Protein AF-A0A4R6V7A7-F1 (afdb_monomer_lite)

Radius of gyration: 22.29 Å; chains: 1; bounding box: 43×31×78 Å

InterPro domains:
  IPR059885 Uncharacterised lipoprotein PM1805 [PF27255] (26-152)

Sequence (160 aa):
MKYFLKLLFVSLFSFFLVACNEDPVKTEYIQYKKWAKESKIEDIFSSSKLSQIQTMKDPEQIIAAYKNFALQADTIAQDLRKQSFKTAEIQGIQQSYADSLQSFAALMNESSQYITQEMPTEVRAKMLKDRNAFTVALKATIKKEQEIVEKHKVKPEDLK

Organism: NCBI:txid1521930

Structure (mmCIF, N/CA/C/O backbone):
data_AF-A0A4R6V7A7-F1
#
_entry.id   AF-A0A4R6V7A7-F1
#
loop_
_atom_site.group_PDB
_atom_site.id
_atom_site.type_symbol
_atom_site.label_atom_id
_atom_site.label_alt_id
_atom_site.label_comp_id
_atom_site.label_asym_id
_atom_site.label_entity_id
_atom_site.label_seq_id
_atom_site.pdbx_PDB_ins_code
_atom_site.Cartn_x
_atom_site.Cartn_y
_atom_site.Cartn_z
_atom_site.occupancy
_atom_site.B_iso_or_equiv
_atom_site.auth_seq_id
_atom_site.auth_comp_id
_atom_site.auth_asym_id
_atom_site.auth_atom_id
_atom_site.pdbx_PDB_model_num
ATOM 1 N N . MET A 1 1 ? 23.311 19.447 -53.554 1.00 52.81 1 MET A N 1
ATOM 2 C CA . MET A 1 1 ? 22.313 19.356 -52.458 1.00 52.81 1 MET A CA 1
ATOM 3 C C . MET A 1 1 ? 21.783 17.942 -52.137 1.00 52.81 1 MET A C 1
ATOM 5 O O . MET A 1 1 ? 20.939 17.830 -51.264 1.00 52.81 1 MET A O 1
ATOM 9 N N . LYS A 1 2 ? 22.267 16.838 -52.742 1.00 49.84 2 LYS A N 1
ATOM 10 C CA . LYS A 1 2 ? 21.737 15.478 -52.458 1.00 49.84 2 LYS A CA 1
ATOM 11 C C . LYS A 1 2 ? 22.350 14.770 -51.231 1.00 49.84 2 LYS A C 1
ATOM 13 O O . LYS A 1 2 ? 21.751 13.837 -50.710 1.00 49.84 2 LYS A O 1
ATOM 18 N N . TYR A 1 3 ? 23.512 15.216 -50.749 1.00 49.62 3 TYR A N 1
ATOM 19 C CA . TYR A 1 3 ? 24.218 14.579 -49.624 1.00 49.62 3 TYR A CA 1
ATOM 20 C C . TYR A 1 3 ? 23.768 15.083 -48.244 1.00 49.62 3 TYR A C 1
ATOM 22 O O . TYR A 1 3 ? 23.803 14.326 -47.280 1.00 49.62 3 TYR A O 1
ATOM 30 N N . PHE A 1 4 ? 23.265 16.319 -48.163 1.00 47.88 4 PHE A N 1
ATOM 31 C CA . PHE A 1 4 ? 22.790 16.921 -46.911 1.00 47.88 4 PHE A CA 1
ATOM 32 C C . PHE A 1 4 ? 21.537 16.215 -46.365 1.00 47.88 4 PHE A C 1
ATOM 34 O O . PHE A 1 4 ? 21.427 15.984 -45.166 1.00 47.88 4 PHE A O 1
ATOM 41 N N . LEU A 1 5 ? 20.633 15.789 -47.257 1.00 43.91 5 LEU A N 1
ATOM 42 C CA . LEU A 1 5 ? 19.410 15.075 -46.880 1.00 43.91 5 LEU A CA 1
ATOM 43 C C . LEU A 1 5 ? 19.709 13.667 -46.333 1.00 43.91 5 LEU A C 1
ATOM 45 O O . LEU A 1 5 ? 19.087 13.238 -45.369 1.00 43.91 5 LEU A O 1
ATOM 49 N N . LYS A 1 6 ? 20.711 12.968 -46.890 1.00 48.66 6 LYS A N 1
ATOM 50 C CA . LYS A 1 6 ? 21.144 11.650 -46.387 1.00 48.66 6 LYS A CA 1
ATOM 51 C C . LYS A 1 6 ? 21.807 11.737 -45.008 1.00 48.66 6 LYS A C 1
ATOM 53 O O . LYS A 1 6 ? 21.559 10.875 -44.175 1.00 48.66 6 LYS A O 1
ATOM 58 N N . LEU A 1 7 ? 22.600 12.779 -44.750 1.00 52.88 7 LEU A N 1
ATOM 59 C CA . LEU A 1 7 ? 23.235 13.014 -43.444 1.00 52.88 7 LEU A CA 1
ATOM 60 C C . LEU A 1 7 ? 22.214 13.305 -42.332 1.00 52.88 7 LEU A C 1
ATOM 62 O O . LEU A 1 7 ? 22.378 12.814 -41.218 1.00 52.88 7 LEU A O 1
ATOM 66 N N . LEU A 1 8 ? 21.137 14.029 -42.649 1.00 53.41 8 LEU A N 1
ATOM 67 C CA . LEU A 1 8 ? 20.029 14.303 -41.725 1.00 53.41 8 LEU A CA 1
ATOM 68 C C . LEU A 1 8 ? 19.250 13.030 -41.357 1.00 53.41 8 LEU A C 1
ATOM 70 O O . LEU A 1 8 ? 18.936 12.814 -40.192 1.00 53.41 8 LEU A O 1
ATOM 74 N N . PHE A 1 9 ? 18.993 12.151 -42.330 1.00 52.62 9 PHE A N 1
ATOM 75 C CA . PHE A 1 9 ? 18.330 10.869 -42.071 1.00 52.62 9 PHE A CA 1
ATOM 76 C C . PHE A 1 9 ? 19.193 9.916 -41.238 1.00 52.62 9 PHE A C 1
ATOM 78 O O . PHE A 1 9 ? 18.670 9.260 -40.344 1.00 52.62 9 PHE A O 1
ATOM 85 N N . VAL A 1 10 ? 20.506 9.860 -41.480 1.00 57.19 10 VAL A N 1
ATOM 86 C CA . VAL A 1 10 ? 21.416 9.008 -40.696 1.00 57.19 10 VAL A CA 1
ATOM 87 C C . VAL A 1 10 ? 21.579 9.531 -39.265 1.00 57.19 10 VAL A C 1
ATOM 89 O O . VAL A 1 10 ? 21.633 8.723 -38.343 1.00 57.19 10 VAL A O 1
ATOM 92 N N . SER A 1 11 ? 21.596 10.851 -39.038 1.00 50.66 11 SER A N 1
ATOM 93 C CA . SER A 1 11 ? 21.657 11.385 -37.669 1.00 50.66 11 SER A CA 1
ATOM 94 C C . SER A 1 11 ? 20.361 11.130 -36.891 1.00 50.66 11 SER A C 1
ATOM 96 O O . SER A 1 11 ? 20.434 10.667 -35.756 1.00 50.66 11 SER A O 1
ATOM 98 N N . LEU A 1 12 ? 19.186 11.320 -37.507 1.00 52.28 12 LEU A N 1
ATOM 99 C CA . LEU A 1 12 ? 17.888 10.974 -36.908 1.00 52.28 12 LEU A CA 1
ATOM 100 C C . LEU A 1 12 ? 17.773 9.477 -36.593 1.00 52.28 12 LEU A C 1
ATOM 102 O O . LEU A 1 12 ? 17.253 9.118 -35.540 1.00 52.28 12 LEU A O 1
ATOM 106 N N . PHE A 1 13 ? 18.296 8.609 -37.464 1.00 50.69 13 PHE A N 1
ATOM 107 C CA . PHE A 1 13 ? 18.302 7.161 -37.246 1.00 50.69 13 PHE A CA 1
ATOM 108 C C . PHE A 1 13 ? 19.250 6.750 -36.109 1.00 50.69 13 PHE A C 1
ATOM 110 O O . PHE A 1 13 ? 18.908 5.888 -35.307 1.00 50.69 13 PHE A O 1
ATOM 117 N N . SER A 1 14 ? 20.403 7.411 -35.974 1.00 47.16 14 SER A N 1
ATOM 118 C CA . SER A 1 14 ? 21.327 7.204 -34.852 1.00 47.16 14 SER A CA 1
ATOM 119 C C . SER A 1 14 ? 20.751 7.691 -33.518 1.00 47.16 14 SER A C 1
ATOM 121 O O . SER A 1 14 ? 20.920 7.012 -32.512 1.00 47.16 14 SER A O 1
ATOM 123 N N . PHE A 1 15 ? 20.010 8.807 -33.493 1.00 47.94 15 PHE A N 1
ATOM 124 C CA . PHE A 1 15 ? 19.259 9.228 -32.300 1.00 47.94 15 PHE A CA 1
ATOM 125 C C . PHE A 1 15 ? 18.123 8.249 -31.957 1.00 47.94 15 PHE A C 1
ATOM 127 O O . PHE A 1 15 ? 17.910 7.957 -30.782 1.00 47.94 15 PHE A O 1
ATOM 134 N N . PHE A 1 16 ? 17.451 7.679 -32.963 1.00 49.09 16 PHE A N 1
ATOM 135 C CA . PHE A 1 16 ? 16.469 6.606 -32.770 1.00 49.09 16 PHE A CA 1
ATOM 136 C C . PHE A 1 16 ? 17.102 5.324 -32.209 1.00 49.09 16 PHE A C 1
ATOM 138 O O . PHE A 1 16 ? 16.526 4.697 -31.327 1.00 49.09 16 PHE A O 1
ATOM 145 N N . LEU A 1 17 ? 18.302 4.953 -32.665 1.00 46.22 17 LEU A N 1
ATOM 146 C CA . LEU A 1 17 ? 19.035 3.783 -32.170 1.00 46.22 17 LEU A CA 1
ATOM 147 C C . LEU A 1 17 ? 19.578 3.978 -30.745 1.00 46.22 17 LEU A C 1
ATOM 149 O O . LEU A 1 17 ? 19.612 3.020 -29.977 1.00 46.22 17 LEU A O 1
ATOM 153 N N . VAL A 1 18 ? 19.949 5.205 -30.365 1.00 47.31 18 VAL A N 1
ATOM 154 C CA . VAL A 1 18 ? 20.348 5.541 -28.986 1.00 47.31 18 VAL A CA 1
ATOM 155 C C . VAL A 1 18 ? 19.139 5.531 -28.040 1.00 47.31 18 VAL A C 1
ATOM 157 O O . VAL A 1 18 ? 19.254 5.020 -26.932 1.00 47.31 18 VAL A O 1
ATOM 160 N N . ALA A 1 19 ? 17.963 5.983 -28.491 1.00 49.31 19 ALA A N 1
ATOM 161 C CA . ALA A 1 19 ? 16.708 5.855 -27.740 1.00 49.31 19 ALA A CA 1
ATOM 162 C C . ALA A 1 19 ? 16.174 4.404 -27.672 1.00 49.31 19 ALA A C 1
ATOM 164 O O . ALA A 1 19 ? 15.396 4.074 -26.783 1.00 49.31 19 ALA A O 1
ATOM 165 N N . CYS A 1 20 ? 16.603 3.522 -28.582 1.00 46.00 20 CYS A N 1
ATOM 166 C CA . CYS A 1 20 ? 16.221 2.104 -28.626 1.00 46.00 20 CYS A CA 1
ATOM 167 C C . CYS A 1 20 ? 17.032 1.187 -27.690 1.00 46.00 20 CYS A C 1
ATOM 169 O O . CYS A 1 20 ? 16.761 -0.012 -27.662 1.00 46.00 20 CYS A O 1
ATOM 171 N N . ASN A 1 21 ? 18.018 1.709 -26.953 1.00 53.66 21 ASN A N 1
ATOM 172 C CA . ASN A 1 21 ? 18.877 0.912 -26.065 1.00 53.66 21 ASN A CA 1
ATOM 173 C C . ASN A 1 21 ? 18.516 1.026 -24.576 1.00 53.66 21 ASN A C 1
ATOM 175 O O . ASN A 1 21 ? 19.146 0.370 -23.744 1.00 53.66 21 ASN A O 1
ATOM 179 N N . GLU A 1 22 ? 17.527 1.847 -24.224 1.00 71.00 22 GLU A N 1
ATOM 180 C CA . GLU A 1 22 ? 17.027 1.922 -22.855 1.00 71.00 22 GLU A CA 1
ATOM 181 C C . GLU A 1 22 ? 15.906 0.907 -22.651 1.00 71.00 22 GLU A C 1
ATOM 183 O O . GLU A 1 22 ? 14.932 0.859 -23.400 1.00 71.00 22 GLU A O 1
ATOM 188 N N . ASP A 1 23 ? 16.064 0.074 -21.627 1.00 88.12 23 ASP A N 1
ATOM 189 C CA . ASP A 1 23 ? 15.051 -0.882 -21.210 1.00 88.12 23 ASP A CA 1
ATOM 190 C C . ASP A 1 23 ? 13.814 -0.118 -20.691 1.00 88.12 23 ASP A C 1
ATOM 192 O O . ASP A 1 23 ? 13.892 0.533 -19.643 1.00 88.12 23 ASP A O 1
ATOM 196 N N . PRO A 1 24 ? 12.669 -0.161 -21.399 1.00 91.00 24 PRO A N 1
ATOM 197 C CA . PRO A 1 24 ? 11.515 0.666 -21.060 1.00 91.00 24 PRO A CA 1
ATOM 198 C C . PRO A 1 24 ? 10.934 0.322 -19.685 1.00 91.00 24 PRO A C 1
ATOM 200 O O . PRO A 1 24 ? 10.416 1.210 -19.008 1.00 91.00 24 PRO A O 1
ATOM 203 N N . VAL A 1 25 ? 11.054 -0.936 -19.239 1.00 93.94 25 VAL A N 1
ATOM 204 C CA . VAL A 1 25 ? 10.592 -1.354 -17.907 1.00 93.94 25 VAL A CA 1
ATOM 205 C C . VAL A 1 25 ? 11.482 -0.739 -16.834 1.00 93.94 25 VAL A C 1
ATOM 207 O O . VAL A 1 25 ? 10.972 -0.219 -15.844 1.00 93.94 25 VAL A O 1
ATOM 210 N N . LYS A 1 26 ? 12.804 -0.725 -17.046 1.00 94.19 26 LYS A N 1
ATOM 211 C CA . LYS A 1 26 ? 13.748 -0.053 -16.142 1.00 94.19 26 LYS A CA 1
ATOM 212 C C . LYS A 1 26 ? 13.429 1.435 -16.010 1.00 94.19 26 LYS A C 1
ATOM 214 O O . LYS A 1 26 ? 13.346 1.939 -14.890 1.00 94.19 26 LYS A O 1
ATOM 219 N N . THR A 1 27 ? 13.232 2.131 -17.128 1.00 92.88 27 THR A N 1
ATOM 220 C CA . THR A 1 27 ? 12.945 3.572 -17.128 1.00 92.88 27 THR A CA 1
ATOM 221 C C . THR A 1 27 ? 11.637 3.888 -16.401 1.00 92.88 27 THR A C 1
ATOM 223 O O . THR A 1 27 ? 11.609 4.773 -15.544 1.00 92.88 27 THR A O 1
ATOM 226 N N . GLU A 1 28 ? 10.563 3.142 -16.671 1.00 95.50 28 GLU A N 1
ATOM 227 C CA . GLU A 1 28 ? 9.287 3.326 -15.967 1.00 95.50 28 GLU A CA 1
ATOM 228 C C . GLU A 1 28 ? 9.365 2.941 -14.487 1.00 95.50 28 GLU A C 1
ATOM 230 O O . GLU A 1 28 ? 8.767 3.615 -13.650 1.00 95.50 28 GLU A O 1
ATOM 235 N N . TYR A 1 29 ? 10.142 1.917 -14.130 1.00 95.31 29 TYR A N 1
ATOM 236 C CA . TYR A 1 29 ? 10.367 1.553 -12.732 1.00 95.31 29 TYR A CA 1
ATOM 237 C C . TYR A 1 29 ? 11.066 2.668 -11.949 1.00 95.31 29 TYR A C 1
ATOM 239 O O . TYR A 1 29 ? 10.659 2.990 -10.834 1.00 95.31 29 TYR A O 1
ATOM 247 N N . ILE A 1 30 ? 12.083 3.305 -12.536 1.00 94.56 30 ILE A N 1
ATOM 248 C CA . ILE A 1 30 ? 12.766 4.454 -11.923 1.00 94.56 30 ILE A CA 1
ATOM 249 C C . ILE A 1 30 ? 11.782 5.615 -11.724 1.00 94.56 30 ILE A C 1
ATOM 251 O O . ILE A 1 30 ? 11.740 6.210 -10.646 1.00 94.56 30 ILE A O 1
ATOM 255 N N . GLN A 1 31 ? 10.944 5.905 -12.726 1.00 93.38 31 GLN A N 1
ATOM 256 C CA . GLN A 1 31 ? 9.889 6.919 -12.613 1.00 93.38 31 GLN A CA 1
ATOM 257 C C . GLN A 1 31 ? 8.897 6.584 -11.492 1.00 93.38 31 GLN A C 1
ATOM 259 O O . GLN A 1 31 ? 8.588 7.449 -10.672 1.00 93.38 31 GLN A O 1
ATOM 264 N N . TYR A 1 32 ? 8.455 5.327 -11.409 1.00 94.31 32 TYR A N 1
ATOM 265 C CA . TYR A 1 32 ? 7.608 4.837 -10.325 1.00 94.31 32 TYR A CA 1
ATOM 266 C C . TYR A 1 32 ? 8.269 5.024 -8.954 1.00 94.31 32 TYR A C 1
ATOM 268 O O . TYR A 1 32 ? 7.641 5.576 -8.054 1.00 94.31 32 TYR A O 1
ATOM 276 N N . LYS A 1 33 ? 9.539 4.633 -8.777 1.00 94.31 33 LYS A N 1
ATOM 277 C CA . LYS A 1 33 ? 10.241 4.782 -7.490 1.00 94.31 33 LYS A CA 1
ATOM 278 C C . LYS A 1 33 ? 10.446 6.244 -7.102 1.00 94.31 33 LYS A C 1
ATOM 280 O O . LYS A 1 33 ? 10.300 6.576 -5.926 1.00 94.31 33 LYS A O 1
ATOM 285 N N . LYS A 1 34 ? 10.727 7.122 -8.069 1.00 93.12 34 LYS A N 1
ATOM 286 C CA . LYS A 1 34 ? 10.794 8.568 -7.834 1.00 93.12 34 LYS A CA 1
ATOM 287 C C . LYS A 1 34 ? 9.448 9.107 -7.351 1.00 93.12 34 LYS A C 1
ATOM 289 O O . LYS A 1 34 ? 9.396 9.736 -6.296 1.00 93.12 34 LYS A O 1
ATOM 294 N N . TRP A 1 35 ? 8.368 8.783 -8.061 1.00 93.88 35 TRP A N 1
ATOM 295 C CA . TRP A 1 35 ? 7.015 9.150 -7.646 1.00 93.88 35 TRP A CA 1
ATOM 296 C C . TRP A 1 35 ? 6.679 8.596 -6.252 1.00 93.88 35 TRP A C 1
ATOM 298 O O . TRP A 1 35 ? 6.160 9.326 -5.418 1.00 93.88 35 TRP A O 1
ATOM 308 N N . ALA A 1 36 ? 7.019 7.336 -5.963 1.00 91.31 36 ALA A N 1
ATOM 309 C CA . ALA A 1 36 ? 6.751 6.676 -4.682 1.00 91.31 36 ALA A CA 1
ATOM 310 C C . ALA A 1 36 ? 7.449 7.377 -3.503 1.00 91.31 36 ALA A C 1
ATOM 312 O O . ALA A 1 36 ? 6.872 7.536 -2.425 1.00 91.31 36 ALA A O 1
ATOM 313 N N . LYS A 1 37 ? 8.689 7.830 -3.717 1.00 91.38 37 LYS A N 1
ATOM 314 C CA . LYS A 1 37 ? 9.457 8.622 -2.748 1.00 91.38 37 LYS A CA 1
ATOM 315 C C . LYS A 1 37 ? 8.830 10.001 -2.529 1.00 91.38 37 LYS A C 1
ATOM 317 O O . LYS A 1 37 ? 8.680 10.429 -1.388 1.00 91.38 37 LYS A O 1
ATOM 322 N N . GLU A 1 38 ? 8.438 10.684 -3.603 1.00 92.12 38 GLU A N 1
ATOM 323 C CA . GLU A 1 38 ? 7.808 12.013 -3.552 1.00 92.12 38 GLU A CA 1
ATOM 324 C C . GLU A 1 38 ? 6.417 11.977 -2.896 1.00 92.12 38 GLU A C 1
ATOM 326 O O . GLU A 1 38 ? 6.086 12.857 -2.102 1.00 92.12 38 GLU A O 1
ATOM 331 N N . SER A 1 39 ? 5.636 10.926 -3.165 1.00 90.12 39 SER A N 1
ATOM 332 C CA . SER A 1 39 ? 4.314 10.677 -2.575 1.00 90.12 39 SER A CA 1
ATOM 333 C C . SER A 1 39 ? 4.374 10.111 -1.156 1.00 90.12 39 SER A C 1
ATOM 335 O O . SER A 1 39 ? 3.341 9.987 -0.499 1.00 90.12 39 SER A O 1
ATOM 337 N N . LYS A 1 40 ? 5.582 9.798 -0.664 1.00 88.62 40 LYS A N 1
ATOM 338 C CA . LYS A 1 40 ? 5.838 9.246 0.672 1.00 88.62 40 LYS A CA 1
ATOM 339 C C . LYS A 1 40 ? 5.023 7.983 0.957 1.00 88.62 40 LYS A C 1
ATOM 341 O O . LYS A 1 40 ? 4.554 7.778 2.075 1.00 88.62 40 LYS A O 1
ATOM 346 N N . ILE A 1 41 ? 4.865 7.113 -0.040 1.00 85.75 41 ILE A N 1
ATOM 347 C CA . ILE A 1 41 ? 4.090 5.874 0.117 1.00 85.75 41 ILE A CA 1
ATOM 348 C C . ILE A 1 41 ? 4.645 4.979 1.239 1.00 85.75 41 ILE A C 1
ATOM 350 O O . ILE A 1 41 ? 3.885 4.351 1.971 1.00 85.75 41 ILE A O 1
ATOM 354 N N . GLU A 1 42 ? 5.967 4.967 1.429 1.00 81.62 42 GLU A N 1
ATOM 355 C CA . GLU A 1 42 ? 6.633 4.192 2.484 1.00 81.62 42 GLU A CA 1
ATOM 356 C C . GLU A 1 42 ? 6.226 4.662 3.890 1.00 81.62 42 GLU A C 1
ATOM 358 O O . GLU A 1 42 ? 6.119 3.848 4.809 1.00 81.62 42 GLU A O 1
ATOM 363 N N . ASP A 1 43 ? 5.891 5.947 4.053 1.00 84.12 43 ASP A N 1
ATOM 364 C CA . ASP A 1 43 ? 5.423 6.482 5.330 1.00 84.12 43 ASP A CA 1
ATOM 365 C C . ASP A 1 43 ? 4.049 5.922 5.722 1.00 84.12 43 ASP A C 1
ATOM 367 O O . ASP A 1 43 ? 3.743 5.868 6.912 1.00 84.12 43 ASP A O 1
ATOM 371 N N . ILE A 1 44 ? 3.210 5.519 4.759 1.00 82.12 44 ILE A N 1
ATOM 372 C CA . ILE A 1 44 ? 1.886 4.928 5.026 1.00 82.12 44 ILE A CA 1
ATOM 373 C C . ILE A 1 44 ? 2.026 3.567 5.700 1.00 82.12 44 ILE A C 1
ATOM 375 O O . ILE A 1 44 ? 1.262 3.236 6.605 1.00 82.12 44 ILE A O 1
ATOM 379 N N . PHE A 1 45 ? 3.024 2.795 5.277 1.00 75.12 45 PHE A N 1
ATOM 380 C CA . PHE A 1 45 ? 3.273 1.446 5.780 1.00 75.12 45 PHE A CA 1
ATOM 381 C C . PHE A 1 45 ? 4.293 1.406 6.924 1.00 75.12 45 PHE A C 1
ATOM 383 O O . PHE A 1 45 ? 4.592 0.332 7.448 1.00 75.12 45 PHE A O 1
ATOM 390 N N . SER A 1 46 ? 4.820 2.561 7.332 1.00 77.38 46 SER A N 1
ATOM 391 C CA . SER A 1 46 ? 5.786 2.652 8.418 1.00 77.38 46 SER A CA 1
ATOM 392 C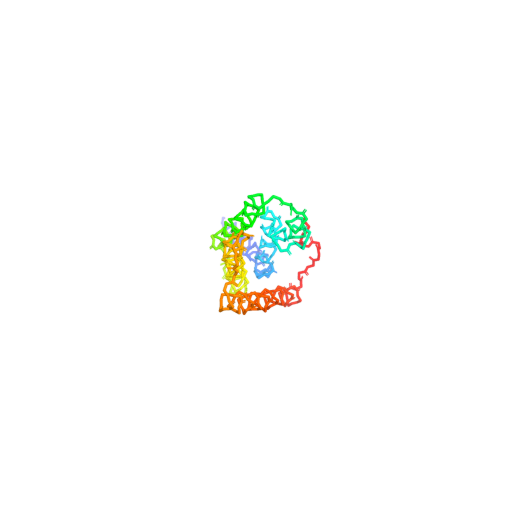 C . SER A 1 46 ? 5.161 2.258 9.757 1.00 77.38 46 SER A C 1
ATOM 394 O O . SER A 1 46 ? 4.157 2.822 10.202 1.00 77.38 46 SER A O 1
ATOM 396 N N . SER A 1 47 ? 5.797 1.308 10.446 1.00 71.50 47 SER A N 1
ATOM 397 C CA . SER A 1 47 ? 5.363 0.838 11.764 1.00 71.50 47 SER A CA 1
ATOM 398 C C . SER A 1 47 ? 5.380 1.946 12.820 1.00 71.50 47 SER A C 1
ATOM 400 O O . SER A 1 47 ? 4.551 1.928 13.727 1.00 71.50 47 SER A O 1
ATOM 402 N N . SER A 1 48 ? 6.259 2.946 12.682 1.00 76.38 48 SER A N 1
ATOM 403 C CA . SER A 1 48 ? 6.398 4.035 13.657 1.00 76.38 48 SER A CA 1
ATOM 404 C C . SER A 1 48 ? 5.126 4.871 13.784 1.00 76.38 48 SER A C 1
ATOM 406 O O . SER A 1 48 ? 4.730 5.242 14.889 1.00 76.38 48 SER A O 1
ATOM 408 N N . LYS A 1 49 ? 4.446 5.117 12.665 1.00 75.31 49 LYS A N 1
ATOM 409 C CA . LYS A 1 49 ? 3.215 5.899 12.603 1.00 75.31 49 LYS A CA 1
ATOM 410 C C . LYS A 1 49 ? 2.044 5.187 13.287 1.00 75.31 49 LYS A C 1
ATOM 412 O O . LYS A 1 49 ? 1.324 5.811 14.060 1.00 75.31 49 LYS A O 1
ATOM 417 N N . LEU A 1 50 ? 1.900 3.875 13.092 1.00 77.69 50 LEU A N 1
ATOM 418 C CA . LEU A 1 50 ? 0.893 3.080 13.808 1.00 77.69 50 LEU A CA 1
ATOM 419 C C . LEU A 1 50 ? 1.210 2.964 15.304 1.00 77.69 50 LEU A C 1
ATOM 421 O O . LEU A 1 50 ? 0.305 3.071 16.130 1.00 77.69 50 LEU A O 1
ATOM 425 N N . SER A 1 51 ? 2.486 2.810 15.668 1.00 80.31 51 SER A N 1
ATOM 426 C CA . SER A 1 51 ? 2.905 2.797 17.072 1.00 80.31 51 SER A CA 1
ATOM 427 C C . SER A 1 51 ? 2.599 4.116 17.783 1.00 80.31 51 SER A C 1
ATOM 429 O O . SER A 1 51 ? 2.173 4.092 18.933 1.00 80.31 51 SER A O 1
ATOM 431 N N . GLN A 1 52 ? 2.734 5.265 17.111 1.00 83.88 52 GLN A N 1
ATOM 432 C CA . GLN A 1 52 ? 2.341 6.556 17.688 1.00 83.88 52 GLN A CA 1
ATOM 433 C C . GLN A 1 52 ? 0.854 6.586 18.053 1.00 83.88 52 GLN A C 1
ATOM 435 O O . GLN A 1 52 ? 0.516 6.993 19.163 1.00 83.88 52 GLN A O 1
ATOM 440 N N . ILE A 1 53 ? -0.027 6.086 17.179 1.00 84.69 53 ILE A N 1
ATOM 441 C CA . ILE A 1 53 ? -1.471 6.019 17.459 1.00 84.69 53 ILE A CA 1
ATOM 442 C C . ILE A 1 53 ? -1.755 5.156 18.691 1.00 84.69 53 ILE A C 1
ATOM 444 O O . ILE A 1 53 ? -2.565 5.531 19.531 1.00 84.69 53 ILE A O 1
ATOM 448 N N . GLN A 1 54 ? -1.054 4.029 18.840 1.00 79.88 54 GLN A N 1
ATOM 449 C CA . GLN A 1 54 ? -1.217 3.132 19.991 1.00 79.88 54 GLN A CA 1
ATOM 450 C C . GLN A 1 54 ? -0.822 3.777 21.328 1.00 79.88 54 GLN A C 1
ATOM 452 O O . GLN A 1 54 ? -1.288 3.338 22.375 1.00 79.88 54 GLN A O 1
ATOM 457 N N . THR A 1 55 ? 0.030 4.807 21.307 1.00 88.88 55 THR A N 1
ATOM 458 C CA . THR A 1 55 ? 0.423 5.552 22.517 1.00 88.88 55 THR A CA 1
ATOM 459 C C . THR A 1 55 ? -0.516 6.707 22.865 1.00 88.88 55 THR A C 1
ATOM 461 O O . THR A 1 55 ? -0.419 7.264 23.961 1.00 88.88 55 THR A O 1
ATOM 464 N N . MET A 1 56 ? -1.425 7.077 21.957 1.00 90.81 56 MET A N 1
ATOM 465 C CA . MET A 1 56 ? -2.420 8.116 22.213 1.00 90.81 56 MET A CA 1
ATOM 466 C C . MET A 1 56 ? -3.425 7.629 23.263 1.00 90.81 56 MET A C 1
ATOM 468 O O . MET A 1 56 ? -3.775 6.452 23.314 1.00 90.81 56 MET A O 1
ATOM 472 N N . LYS A 1 57 ? -3.883 8.546 24.119 1.00 89.19 57 LYS A N 1
ATOM 473 C CA . LYS A 1 57 ? -4.861 8.248 25.182 1.00 89.19 57 LYS A CA 1
ATOM 474 C C . LYS A 1 57 ? -6.256 8.783 24.883 1.00 89.19 57 LYS A C 1
ATOM 476 O O . LYS A 1 57 ? -7.222 8.287 25.448 1.00 89.19 57 LYS A O 1
ATOM 481 N N . ASP A 1 58 ? -6.341 9.804 24.038 1.00 93.62 58 ASP A N 1
ATOM 482 C CA . ASP A 1 58 ? -7.591 10.454 23.665 1.00 93.62 58 ASP A CA 1
ATOM 483 C C . ASP A 1 58 ? -8.246 9.697 22.494 1.00 93.62 58 ASP A C 1
ATOM 485 O O . ASP A 1 58 ? -7.660 9.646 21.404 1.00 93.62 58 ASP A O 1
ATOM 489 N N . PRO A 1 59 ? -9.442 9.111 22.689 1.00 92.00 59 PRO A N 1
ATOM 490 C CA . PRO A 1 59 ? -10.160 8.401 21.637 1.00 92.00 59 PRO A CA 1
ATOM 491 C C . PRO A 1 59 ? -10.428 9.252 20.394 1.00 92.00 59 PRO A C 1
ATOM 493 O O . PRO A 1 59 ? -10.355 8.725 19.285 1.00 92.00 59 PRO A O 1
ATOM 496 N N . GLU A 1 60 ? -10.694 10.553 20.539 1.00 94.50 60 GLU A N 1
ATOM 497 C CA . GLU A 1 60 ? -10.960 11.428 19.392 1.00 94.50 60 GLU A CA 1
ATOM 498 C C . GLU A 1 60 ? -9.703 11.617 18.541 1.00 94.50 60 GLU A C 1
ATOM 500 O O . GLU A 1 60 ? -9.762 11.536 17.312 1.00 94.50 60 GLU A O 1
ATOM 505 N N . GLN A 1 61 ? -8.546 11.775 19.189 1.00 93.94 61 GLN A N 1
ATOM 506 C CA . GLN A 1 61 ? -7.254 11.859 18.504 1.00 93.94 61 GLN A CA 1
ATOM 507 C C . GLN A 1 61 ? -6.894 10.545 17.812 1.00 93.94 61 GLN A C 1
ATOM 509 O O . GLN A 1 61 ? -6.418 10.566 16.677 1.00 93.94 61 GLN A O 1
ATOM 514 N N . ILE A 1 62 ? -7.169 9.404 18.453 1.00 93.12 62 ILE A N 1
ATOM 515 C CA . ILE A 1 62 ? -6.968 8.083 17.848 1.00 93.12 62 ILE A CA 1
ATOM 516 C C . ILE A 1 62 ? -7.835 7.953 16.590 1.00 93.12 62 ILE A C 1
ATOM 518 O O . ILE A 1 62 ? -7.316 7.650 15.515 1.00 93.12 62 ILE A O 1
ATOM 522 N N . ILE A 1 63 ? -9.140 8.227 16.691 1.00 94.38 63 ILE A N 1
ATOM 523 C CA . ILE A 1 63 ? -10.078 8.164 15.558 1.00 94.38 63 ILE A CA 1
ATOM 524 C C . ILE A 1 63 ? -9.619 9.084 14.423 1.00 94.38 63 ILE A C 1
ATOM 526 O O . ILE A 1 63 ? -9.582 8.659 13.265 1.00 94.38 63 ILE A O 1
ATOM 530 N N . ALA A 1 64 ? -9.250 10.327 14.742 1.00 93.75 64 ALA A N 1
ATOM 531 C CA . ALA A 1 64 ? -8.756 11.288 13.764 1.00 93.75 64 ALA A CA 1
ATOM 532 C C . ALA A 1 64 ? -7.480 10.786 13.077 1.00 93.75 64 ALA A C 1
ATOM 534 O O . ALA A 1 64 ? -7.366 10.884 11.856 1.00 93.75 64 ALA A O 1
ATOM 535 N N . ALA A 1 65 ? -6.549 10.188 13.824 1.00 92.25 65 ALA A N 1
ATOM 536 C CA . ALA A 1 65 ? -5.341 9.612 13.256 1.00 92.25 65 ALA A CA 1
ATOM 537 C C . ALA A 1 65 ? -5.668 8.475 12.276 1.00 92.25 65 ALA A C 1
ATOM 539 O O . ALA A 1 65 ? -5.235 8.541 11.127 1.00 92.25 65 ALA A O 1
ATOM 540 N N . TYR A 1 66 ? -6.490 7.492 12.668 1.00 92.62 66 TYR A N 1
ATOM 541 C CA . TYR A 1 66 ? -6.922 6.399 11.780 1.00 92.62 66 TYR A CA 1
ATOM 542 C C . TYR A 1 66 ? -7.585 6.917 10.493 1.00 92.62 66 TYR A C 1
ATOM 544 O O . TYR A 1 66 ? -7.226 6.485 9.396 1.00 92.62 66 TYR A O 1
ATOM 552 N N . LYS A 1 67 ? -8.503 7.885 10.603 1.00 93.75 67 LYS A N 1
ATOM 553 C CA . LYS A 1 67 ? -9.161 8.503 9.439 1.00 93.75 67 LYS A CA 1
ATOM 554 C C . LYS A 1 67 ? -8.176 9.256 8.546 1.00 93.75 67 LYS A C 1
ATOM 556 O O . LYS A 1 67 ? -8.260 9.158 7.325 1.00 93.75 67 LYS A O 1
ATOM 561 N N . ASN A 1 68 ? -7.210 9.959 9.134 1.00 92.94 68 ASN A N 1
ATOM 562 C CA . ASN A 1 68 ? -6.160 10.644 8.383 1.00 92.94 68 ASN A CA 1
ATOM 563 C C . ASN A 1 68 ? -5.260 9.654 7.628 1.00 92.94 68 ASN A C 1
ATOM 565 O O . ASN A 1 68 ? -4.902 9.929 6.484 1.00 92.94 68 ASN A O 1
ATOM 569 N N . PHE A 1 69 ? -4.929 8.497 8.216 1.00 90.94 69 PHE A N 1
ATOM 570 C CA . PHE A 1 69 ? -4.214 7.427 7.507 1.00 90.94 69 PHE A CA 1
ATOM 571 C C . PHE A 1 69 ? -5.019 6.877 6.344 1.00 90.94 69 PHE A C 1
ATOM 573 O O . PHE A 1 69 ? -4.476 6.719 5.252 1.00 90.94 69 PHE A O 1
ATOM 580 N N . ALA A 1 70 ? -6.306 6.614 6.567 1.00 93.69 70 ALA A N 1
ATOM 581 C CA . AL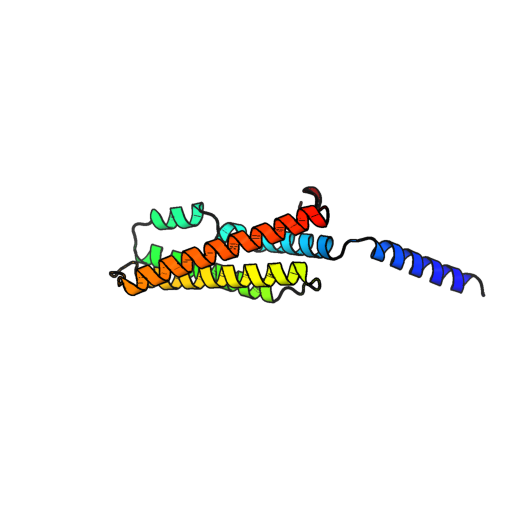A A 1 70 ? -7.185 6.131 5.517 1.00 93.69 70 ALA A CA 1
ATOM 582 C C . ALA A 1 70 ? -7.257 7.117 4.344 1.00 93.69 70 ALA A C 1
ATOM 584 O O . ALA A 1 70 ? -7.087 6.718 3.195 1.00 93.69 70 ALA A O 1
ATOM 585 N N . LEU A 1 71 ? -7.426 8.410 4.636 1.00 95.38 71 LEU A N 1
ATOM 586 C CA . LEU A 1 71 ? -7.476 9.461 3.623 1.00 95.38 71 LEU A CA 1
ATOM 587 C C . LEU A 1 71 ? -6.157 9.593 2.851 1.00 95.38 71 LEU A C 1
ATOM 589 O O . LEU A 1 71 ? -6.178 9.696 1.626 1.00 95.38 71 LEU A O 1
ATOM 593 N N . GLN A 1 72 ? -5.013 9.581 3.544 1.00 94.00 72 GLN A N 1
ATOM 594 C CA . GLN A 1 72 ? -3.702 9.643 2.890 1.00 94.00 72 GLN A CA 1
ATOM 595 C C . GLN A 1 72 ? -3.481 8.435 1.974 1.00 94.00 72 GLN A C 1
ATOM 597 O O . GLN A 1 72 ? -3.081 8.607 0.825 1.00 94.00 72 GLN A O 1
ATOM 602 N N . ALA A 1 73 ? -3.784 7.225 2.453 1.00 94.25 73 ALA A N 1
ATOM 603 C CA . ALA A 1 73 ? -3.632 6.005 1.668 1.00 94.25 73 ALA A CA 1
ATOM 604 C C . ALA A 1 73 ? -4.542 5.995 0.430 1.00 94.25 73 ALA A C 1
ATOM 606 O O . ALA A 1 73 ? -4.070 5.673 -0.659 1.00 94.25 73 ALA A O 1
ATOM 607 N N . ASP A 1 74 ? -5.811 6.398 0.563 1.00 96.44 74 ASP A N 1
ATOM 608 C CA . ASP A 1 74 ? -6.728 6.469 -0.580 1.00 96.44 74 ASP A CA 1
ATOM 609 C C . ASP A 1 74 ? -6.313 7.557 -1.584 1.00 96.44 74 ASP A C 1
ATOM 611 O O . ASP A 1 74 ? -6.300 7.306 -2.786 1.00 96.44 74 ASP A O 1
ATOM 615 N N . THR A 1 75 ? -5.865 8.725 -1.109 1.00 95.88 75 THR A N 1
ATOM 616 C CA . THR A 1 75 ? -5.344 9.798 -1.980 1.00 95.88 75 THR A CA 1
ATOM 617 C C . THR A 1 75 ? -4.152 9.305 -2.801 1.00 95.88 75 THR A C 1
ATOM 619 O O . THR A 1 75 ? -4.144 9.434 -4.025 1.00 95.88 75 THR A O 1
ATOM 622 N N . ILE A 1 76 ? -3.174 8.661 -2.154 1.00 95.75 76 ILE A N 1
ATOM 623 C CA . ILE A 1 76 ? -1.998 8.107 -2.837 1.00 95.75 76 ILE A CA 1
ATOM 624 C C . ILE A 1 76 ? -2.409 6.994 -3.811 1.00 95.75 76 ILE A C 1
ATOM 626 O O . ILE A 1 76 ? -1.865 6.923 -4.911 1.00 95.75 76 ILE A O 1
ATOM 630 N N . ALA A 1 77 ? -3.388 6.152 -3.462 1.00 95.94 77 ALA A N 1
ATOM 631 C CA . ALA A 1 77 ? -3.897 5.117 -4.363 1.00 95.94 77 ALA A CA 1
ATOM 632 C C . ALA A 1 77 ? -4.524 5.720 -5.627 1.00 95.94 77 ALA A C 1
ATOM 634 O O . ALA A 1 77 ? -4.268 5.255 -6.739 1.00 95.94 77 ALA A O 1
ATOM 635 N N . GLN A 1 78 ? -5.333 6.769 -5.468 1.00 97.00 78 GLN A N 1
ATOM 636 C CA . GLN A 1 78 ? -5.936 7.485 -6.587 1.00 97.00 78 GLN A CA 1
ATOM 637 C C . GLN A 1 78 ? -4.870 8.153 -7.462 1.00 97.00 78 GLN A C 1
ATOM 639 O O . GLN A 1 78 ? -4.947 8.066 -8.686 1.00 97.00 78 GLN A O 1
ATOM 644 N N . ASP A 1 79 ? -3.859 8.777 -6.861 1.00 96.38 79 ASP A N 1
ATOM 645 C CA . ASP A 1 79 ? -2.773 9.424 -7.600 1.00 96.38 79 ASP A CA 1
ATOM 646 C C . ASP A 1 79 ? -1.860 8.421 -8.307 1.00 96.38 79 ASP A C 1
ATOM 648 O O . ASP A 1 79 ? -1.412 8.689 -9.426 1.00 96.38 79 ASP A O 1
ATOM 652 N N . LEU A 1 80 ? -1.656 7.236 -7.720 1.00 95.44 80 LEU A N 1
ATOM 653 C CA . LEU A 1 80 ? -0.965 6.124 -8.367 1.00 95.44 80 LEU A CA 1
ATOM 654 C C . LEU A 1 80 ? -1.726 5.652 -9.607 1.00 95.44 80 LEU A C 1
ATOM 656 O O . LEU A 1 80 ? -1.123 5.440 -10.654 1.00 95.44 80 LEU A O 1
ATOM 660 N N . ARG A 1 81 ? -3.057 5.531 -9.539 1.00 95.06 81 ARG A N 1
ATOM 661 C CA . ARG A 1 81 ? -3.879 5.129 -10.697 1.00 95.06 81 ARG A CA 1
ATOM 662 C C . ARG A 1 81 ? -3.880 6.145 -11.835 1.00 95.06 81 ARG A C 1
ATOM 664 O O . ARG A 1 81 ? -4.093 5.763 -12.979 1.00 95.06 81 ARG A O 1
ATOM 671 N N . LYS A 1 82 ? -3.622 7.421 -11.541 1.00 95.44 82 LYS A N 1
ATOM 672 C CA . LYS A 1 82 ? -3.482 8.472 -12.561 1.00 95.44 82 LYS A CA 1
ATOM 673 C C . LYS A 1 82 ? -2.119 8.438 -13.264 1.00 95.44 82 LYS A C 1
ATOM 675 O O . LYS A 1 82 ? -1.978 9.051 -14.322 1.00 95.44 82 LYS A O 1
ATOM 680 N N . GLN A 1 83 ? -1.121 7.742 -12.709 1.00 94.75 83 GLN A N 1
ATOM 681 C CA . GLN A 1 83 ? 0.175 7.587 -13.370 1.00 94.75 83 GLN A CA 1
ATOM 682 C C . GLN A 1 83 ? 0.016 6.780 -14.663 1.00 94.75 83 GLN A C 1
ATOM 684 O O . GLN A 1 83 ? -0.654 5.749 -14.697 1.00 94.75 83 GLN A O 1
ATOM 689 N N . SER A 1 84 ? 0.627 7.265 -15.741 1.00 91.69 84 SER A N 1
ATOM 690 C CA . SER A 1 84 ? 0.481 6.695 -17.085 1.00 91.69 84 SER A CA 1
ATOM 691 C C . SER A 1 84 ? 1.671 5.806 -17.455 1.00 91.69 84 SER A C 1
ATOM 693 O O . SER A 1 84 ? 2.450 6.148 -18.345 1.00 91.69 84 SER A O 1
ATOM 695 N N . PHE A 1 85 ? 1.816 4.670 -16.768 1.00 93.06 85 PHE A N 1
ATOM 696 C CA . PHE A 1 85 ? 2.807 3.646 -17.122 1.00 93.06 85 PHE A CA 1
ATOM 697 C C . PHE A 1 85 ? 2.328 2.821 -18.322 1.00 93.06 85 PHE A C 1
ATOM 699 O O . PHE A 1 85 ? 1.135 2.531 -18.454 1.00 93.06 85 PHE A O 1
ATOM 706 N N . LYS A 1 86 ? 3.245 2.455 -19.220 1.00 92.81 86 LYS A N 1
ATOM 707 C CA . LYS A 1 86 ? 2.938 1.786 -20.493 1.00 92.81 86 LYS A CA 1
ATOM 708 C C . LYS A 1 86 ? 3.328 0.317 -20.487 1.00 92.81 86 LYS A C 1
ATOM 710 O O . LYS A 1 86 ? 2.754 -0.462 -21.245 1.00 92.81 86 LYS A O 1
ATOM 715 N N . THR A 1 87 ? 4.304 -0.071 -19.675 1.00 94.88 87 THR A N 1
ATOM 716 C CA . THR A 1 87 ? 4.759 -1.458 -19.602 1.00 94.88 87 THR A CA 1
ATOM 717 C C . THR A 1 87 ? 3.839 -2.281 -18.704 1.00 94.88 87 THR A C 1
ATOM 719 O O . THR A 1 87 ? 3.484 -1.872 -17.598 1.00 94.88 87 THR A O 1
ATOM 722 N N . ALA A 1 88 ? 3.456 -3.474 -19.169 1.00 94.75 88 ALA A N 1
ATOM 723 C CA . ALA A 1 88 ? 2.532 -4.347 -18.442 1.00 94.75 88 ALA A CA 1
ATOM 724 C C . ALA A 1 88 ? 3.066 -4.752 -17.054 1.00 94.75 88 ALA A C 1
ATOM 726 O O . ALA A 1 88 ? 2.294 -4.884 -16.106 1.00 94.75 88 ALA A O 1
ATOM 727 N N . GLU A 1 89 ? 4.387 -4.916 -16.919 1.00 94.75 89 GLU A N 1
ATOM 728 C CA . GLU A 1 89 ? 5.037 -5.247 -15.644 1.00 94.75 89 GLU A CA 1
ATOM 729 C C . GLU A 1 89 ? 4.843 -4.121 -14.615 1.00 94.75 89 GLU A C 1
ATOM 731 O O . GLU A 1 89 ? 4.436 -4.386 -13.481 1.00 94.75 89 GLU A O 1
ATOM 736 N N . ILE A 1 90 ? 5.021 -2.858 -15.022 1.00 96.25 90 ILE A N 1
ATOM 737 C CA . ILE A 1 90 ? 4.839 -1.699 -14.138 1.00 96.25 90 ILE A CA 1
ATOM 738 C C . ILE A 1 90 ? 3.363 -1.413 -13.880 1.00 96.25 90 ILE A C 1
ATOM 740 O O . ILE A 1 90 ? 2.997 -1.150 -12.736 1.00 96.25 90 ILE A O 1
ATOM 744 N N . GLN A 1 91 ? 2.487 -1.557 -14.876 1.00 96.38 91 GLN A N 1
ATOM 745 C CA . GLN A 1 91 ? 1.033 -1.493 -14.666 1.00 96.38 91 GLN A CA 1
ATOM 746 C C . GLN A 1 91 ? 0.563 -2.544 -13.647 1.00 96.38 91 GLN A C 1
ATOM 748 O O . GLN A 1 91 ? -0.287 -2.272 -12.798 1.00 96.38 91 GLN A O 1
ATOM 753 N N . GLY A 1 92 ? 1.163 -3.738 -13.673 1.00 94.81 92 GLY A N 1
ATOM 754 C CA . GLY A 1 92 ? 0.903 -4.793 -12.699 1.00 94.81 92 GLY A CA 1
ATOM 755 C C . GLY A 1 92 ? 1.337 -4.439 -11.272 1.00 94.81 92 GLY A C 1
ATOM 756 O O . GLY A 1 92 ? 0.683 -4.874 -10.320 1.00 94.81 92 GLY A O 1
ATOM 757 N N . ILE A 1 93 ? 2.408 -3.658 -11.102 1.00 94.56 93 ILE A N 1
ATOM 758 C CA . ILE A 1 93 ? 2.830 -3.110 -9.801 1.00 94.56 93 ILE A CA 1
ATOM 759 C C . ILE A 1 93 ? 1.898 -1.978 -9.376 1.00 94.56 93 ILE A C 1
ATOM 761 O O . ILE A 1 93 ? 1.387 -2.011 -8.259 1.00 94.56 93 ILE A O 1
ATOM 765 N N . GLN A 1 94 ? 1.629 -1.029 -10.277 1.00 94.94 94 GLN A N 1
ATOM 766 C CA . GLN A 1 94 ? 0.733 0.110 -10.070 1.00 94.94 94 GLN A CA 1
ATOM 767 C C . GLN A 1 94 ? -0.627 -0.347 -9.534 1.00 94.94 94 GLN A C 1
ATOM 769 O O . GLN A 1 94 ? -1.064 0.120 -8.484 1.00 94.94 94 GLN A O 1
ATOM 774 N N . GLN A 1 95 ? -1.271 -1.293 -10.222 1.00 95.69 95 GLN A N 1
ATOM 775 C CA . GLN A 1 95 ? -2.570 -1.826 -9.822 1.00 95.69 95 GLN A CA 1
ATOM 776 C C . GLN A 1 95 ? -2.499 -2.494 -8.443 1.00 95.69 95 GLN A C 1
ATOM 778 O O . GLN A 1 95 ? -3.292 -2.190 -7.556 1.00 95.69 95 GLN A O 1
ATOM 783 N N . SER A 1 96 ? -1.508 -3.364 -8.242 1.00 93.56 96 SER A N 1
ATOM 784 C CA . SER A 1 96 ? -1.345 -4.142 -7.009 1.00 93.56 96 SER A CA 1
ATOM 785 C C . SER A 1 96 ? -1.075 -3.253 -5.783 1.00 93.56 96 SER A C 1
ATOM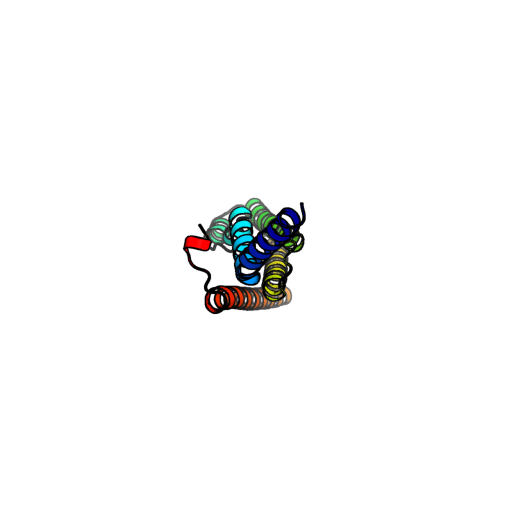 787 O O . SER A 1 96 ? -1.630 -3.493 -4.707 1.00 93.56 96 SER A O 1
ATOM 789 N N . TYR A 1 97 ? -0.279 -2.188 -5.936 1.00 93.06 97 TYR A N 1
ATOM 790 C CA . TYR A 1 97 ? -0.064 -1.199 -4.876 1.00 93.06 97 TYR A CA 1
ATOM 791 C C . TYR A 1 97 ? -1.300 -0.346 -4.614 1.00 93.06 97 TYR A C 1
ATOM 793 O O . TYR A 1 97 ? -1.644 -0.136 -3.451 1.00 93.06 97 TYR A O 1
ATOM 801 N N . ALA A 1 98 ? -1.978 0.131 -5.663 1.00 94.75 98 ALA A N 1
ATOM 802 C CA . ALA A 1 98 ? -3.183 0.940 -5.511 1.00 94.75 98 ALA A CA 1
ATOM 803 C C . ALA A 1 98 ? -4.279 0.165 -4.760 1.00 94.75 98 ALA A C 1
ATOM 805 O O . ALA A 1 98 ? -4.883 0.692 -3.827 1.00 94.75 98 ALA A O 1
ATOM 806 N N . ASP A 1 99 ? -4.475 -1.110 -5.093 1.00 94.56 99 ASP A N 1
ATOM 807 C CA . ASP A 1 99 ? -5.449 -1.974 -4.418 1.00 94.56 99 ASP A CA 1
ATOM 808 C C . ASP A 1 99 ? -5.048 -2.272 -2.965 1.00 94.56 99 ASP A C 1
ATOM 810 O O . ASP A 1 99 ? -5.898 -2.311 -2.068 1.00 94.56 99 ASP A O 1
ATOM 814 N N . SER A 1 100 ? -3.745 -2.420 -2.699 1.00 93.00 100 SER A N 1
ATOM 815 C CA . SER A 1 100 ? -3.223 -2.600 -1.339 1.00 93.00 100 SER A CA 1
ATOM 816 C C . SER A 1 100 ? -3.444 -1.349 -0.481 1.00 93.00 100 SER A C 1
ATOM 818 O O . SER A 1 100 ? -3.909 -1.460 0.654 1.00 93.00 100 SER A O 1
ATOM 820 N N . LEU A 1 101 ? -3.173 -0.157 -1.020 1.00 93.88 101 LEU A N 1
ATOM 821 C CA . LEU A 1 101 ? -3.423 1.119 -0.345 1.00 93.88 101 LEU A CA 1
ATOM 822 C C . LEU A 1 101 ? -4.911 1.325 -0.041 1.00 93.88 101 LEU A C 1
ATOM 824 O O . LEU A 1 1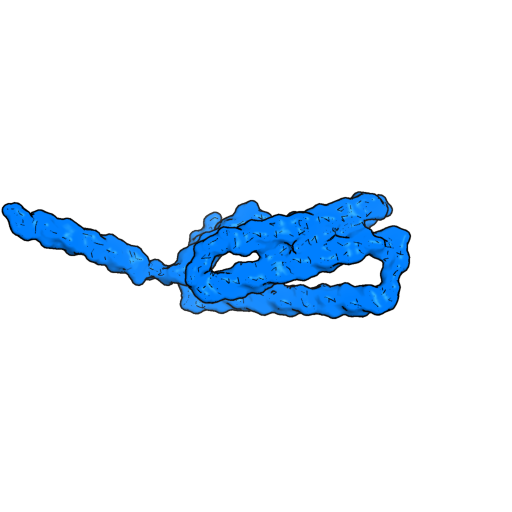01 ? -5.253 1.757 1.057 1.00 93.88 101 LEU A O 1
ATOM 828 N N . GLN A 1 102 ? -5.803 0.963 -0.964 1.00 95.31 102 GLN A N 1
ATOM 829 C CA . GLN A 1 102 ? -7.243 1.046 -0.714 1.00 95.31 102 GLN A CA 1
ATOM 830 C C . GLN A 1 102 ? -7.730 0.046 0.329 1.00 95.31 102 GLN A C 1
ATOM 832 O O . GLN A 1 102 ? -8.534 0.399 1.190 1.00 95.31 102 GLN A O 1
ATOM 837 N N . SER A 1 103 ? -7.219 -1.186 0.294 1.00 94.12 103 SER A N 1
ATOM 838 C CA . SER A 1 103 ? -7.529 -2.191 1.317 1.00 94.12 103 SER A CA 1
ATOM 839 C C . SER A 1 103 ? -7.071 -1.720 2.700 1.00 94.12 103 SER A C 1
ATOM 841 O O . SER A 1 103 ? -7.799 -1.850 3.682 1.00 94.12 103 SER A O 1
ATOM 843 N N . PHE A 1 104 ? -5.888 -1.105 2.774 1.00 92.94 104 PHE A N 1
ATOM 844 C CA . PHE A 1 104 ? -5.385 -0.474 3.989 1.00 92.94 104 PHE A CA 1
ATOM 845 C C . PHE A 1 104 ? -6.271 0.694 4.442 1.00 92.94 104 PHE A C 1
ATOM 847 O O . PHE A 1 104 ? -6.628 0.767 5.617 1.00 92.94 104 PHE A O 1
ATOM 854 N N . ALA A 1 105 ? -6.681 1.574 3.525 1.00 94.94 105 ALA A N 1
ATOM 855 C CA . ALA A 1 105 ? -7.567 2.691 3.836 1.00 94.94 105 ALA A CA 1
ATOM 856 C C . ALA A 1 105 ? -8.916 2.222 4.401 1.00 94.94 105 ALA A C 1
ATOM 858 O O . ALA A 1 105 ? -9.382 2.745 5.415 1.00 94.94 105 ALA A O 1
ATOM 859 N N . ALA A 1 106 ? -9.514 1.195 3.791 1.00 95.06 106 ALA A N 1
ATOM 860 C CA . ALA A 1 106 ? -10.746 0.581 4.271 1.00 95.06 106 ALA A CA 1
ATOM 861 C C . ALA A 1 106 ? -10.575 0.006 5.684 1.00 95.06 106 ALA A C 1
ATOM 863 O O . ALA A 1 106 ? -11.388 0.297 6.561 1.00 95.06 106 ALA A O 1
ATOM 864 N N . LEU A 1 107 ? -9.481 -0.724 5.936 1.00 93.44 107 LEU A N 1
ATOM 865 C CA . LEU A 1 107 ? -9.171 -1.273 7.259 1.00 93.44 107 LEU A CA 1
ATOM 866 C C . LEU A 1 107 ? -9.013 -0.189 8.323 1.00 93.44 107 LEU A C 1
ATOM 868 O O . LEU A 1 107 ? -9.515 -0.350 9.435 1.00 93.44 107 LEU A O 1
ATOM 872 N N . MET A 1 108 ? -8.331 0.911 8.002 1.00 92.69 108 MET A N 1
ATOM 873 C CA . MET A 1 108 ? -8.133 2.020 8.936 1.00 92.69 108 MET A CA 1
ATOM 874 C C . MET A 1 108 ? -9.449 2.745 9.240 1.00 92.69 108 MET A C 1
ATOM 876 O O . MET A 1 108 ? -9.737 3.032 10.403 1.00 92.69 108 MET A O 1
ATOM 880 N N . ASN A 1 109 ? -10.290 2.965 8.226 1.00 94.31 109 ASN A N 1
ATOM 881 C CA . ASN A 1 109 ? -11.621 3.539 8.412 1.00 94.31 109 ASN A CA 1
ATOM 882 C C . ASN A 1 109 ? -12.531 2.636 9.254 1.00 94.31 109 ASN A C 1
ATOM 884 O O . ASN A 1 109 ? -13.153 3.132 10.193 1.00 94.31 109 ASN A O 1
ATOM 888 N N . GLU A 1 110 ? -12.585 1.333 8.967 1.00 93.25 110 GLU A N 1
ATOM 889 C CA . GLU A 1 110 ? -13.378 0.365 9.740 1.00 93.25 110 GLU A CA 1
ATOM 890 C C . GLU A 1 110 ? -12.867 0.286 11.188 1.00 93.25 110 GLU A C 1
ATOM 892 O O . GLU A 1 110 ? -13.653 0.402 12.123 1.00 93.25 110 GLU A O 1
ATOM 897 N N . SER A 1 111 ? -11.544 0.242 11.392 1.00 91.25 111 SER A N 1
ATOM 898 C CA . SER A 1 111 ? -10.929 0.265 12.731 1.00 91.25 111 SER A CA 1
ATOM 899 C C . SER A 1 111 ? -11.319 1.503 13.537 1.00 91.25 111 SER A C 1
ATOM 901 O O . SER A 1 111 ? -11.586 1.394 14.733 1.00 91.25 111 SER A O 1
ATOM 903 N N . SER A 1 112 ? -11.404 2.672 12.891 1.00 93.31 112 SER A N 1
ATOM 904 C CA . SER A 1 112 ? -11.767 3.925 13.565 1.00 93.31 112 SER A CA 1
ATOM 905 C C . SER A 1 112 ? -13.168 3.892 14.191 1.00 93.31 112 SER A C 1
ATOM 907 O O . SER A 1 112 ? -13.416 4.588 15.172 1.00 93.31 112 SER A O 1
ATOM 909 N N . GLN A 1 113 ? -14.079 3.066 13.665 1.00 93.31 113 GLN A N 1
ATOM 910 C CA . GLN A 1 113 ? -15.449 2.961 14.169 1.00 93.31 113 GLN A CA 1
ATOM 911 C C . GLN A 1 113 ? -15.526 2.230 15.511 1.00 93.31 113 GLN A C 1
ATOM 913 O O . GLN A 1 113 ? -16.496 2.407 16.236 1.00 93.31 113 GLN A O 1
ATOM 918 N N . TYR A 1 114 ? -14.516 1.430 15.859 1.00 92.06 114 TYR A N 1
ATOM 919 C CA . TYR A 1 114 ? -14.517 0.570 17.046 1.00 92.06 114 TYR A CA 1
ATOM 920 C C . TYR A 1 114 ? -13.519 1.019 18.122 1.00 92.06 114 TYR A C 1
ATOM 922 O O . TYR A 1 114 ? -13.128 0.230 18.976 1.00 92.06 114 TYR A O 1
ATOM 930 N N . ILE A 1 115 ? -13.092 2.286 18.096 1.00 90.25 115 ILE A N 1
ATOM 931 C CA . ILE A 1 115 ? -12.200 2.843 19.127 1.00 90.25 115 ILE A CA 1
ATOM 932 C C . ILE A 1 115 ? -12.941 3.062 20.451 1.00 90.25 115 ILE A C 1
ATOM 934 O O . ILE A 1 115 ? -12.385 2.814 21.517 1.00 90.25 115 ILE A O 1
ATOM 938 N N . THR A 1 116 ? -14.193 3.517 20.395 1.00 89.19 116 THR A N 1
ATOM 939 C CA . THR A 1 116 ? -15.009 3.854 21.577 1.00 89.19 116 THR A CA 1
ATOM 940 C C . THR A 1 116 ? -16.101 2.831 21.883 1.00 89.19 116 THR A C 1
ATOM 942 O O . THR A 1 116 ? -16.851 3.005 22.840 1.00 89.19 116 THR A O 1
ATOM 945 N N . GLN A 1 117 ? -16.207 1.767 21.086 1.00 90.50 117 GLN A N 1
ATOM 946 C CA . GLN A 1 117 ? -17.257 0.757 21.197 1.00 90.50 117 GLN A CA 1
ATOM 947 C C . GLN A 1 117 ? -16.684 -0.647 21.017 1.00 90.50 117 GLN A C 1
ATOM 949 O O . GLN A 1 117 ? -15.666 -0.840 20.352 1.00 90.50 117 GLN A O 1
ATOM 954 N N . GLU A 1 118 ? -17.355 -1.642 21.591 1.00 88.69 118 GLU A N 1
ATOM 955 C CA . GLU A 1 118 ? -16.939 -3.030 21.439 1.00 88.69 118 GLU A CA 1
ATOM 956 C C . GLU A 1 118 ? -17.098 -3.496 19.986 1.00 88.69 118 GLU A C 1
ATOM 958 O O . GLU A 1 118 ? -18.130 -3.293 19.346 1.00 88.69 118 GLU A O 1
ATOM 963 N N . MET A 1 119 ? -16.052 -4.130 19.455 1.00 91.62 119 MET A N 1
ATOM 964 C CA . MET A 1 119 ? -16.062 -4.708 18.115 1.00 91.62 119 MET A CA 1
ATOM 965 C C . MET A 1 119 ? -16.747 -6.080 18.132 1.00 91.62 119 MET A C 1
ATOM 967 O O . MET A 1 119 ? -16.222 -6.986 18.791 1.00 91.62 119 MET A O 1
ATOM 971 N N . PRO A 1 120 ? -17.840 -6.280 17.366 1.00 94.94 120 PRO A N 1
ATOM 972 C CA . PRO A 1 120 ? -18.486 -7.582 17.255 1.00 94.94 120 PRO A CA 1
ATOM 973 C C . PRO A 1 120 ? -17.513 -8.662 16.767 1.00 94.94 120 PRO A C 1
ATOM 975 O O . PRO A 1 120 ? -16.653 -8.405 15.921 1.00 94.94 120 PRO A O 1
ATOM 978 N N . THR A 1 121 ? -17.672 -9.894 17.255 1.00 93.56 121 THR A N 1
ATOM 979 C CA . THR A 1 121 ? -16.794 -11.029 16.910 1.00 93.56 121 THR A CA 1
ATOM 980 C C . THR A 1 121 ? -16.697 -11.267 15.403 1.00 93.56 121 THR A C 1
ATOM 982 O O . THR A 1 121 ? -15.606 -11.508 14.887 1.00 93.56 121 THR A O 1
ATOM 985 N N . GLU A 1 122 ? -17.815 -11.155 14.683 1.00 93.81 122 GLU A N 1
ATOM 986 C CA . GLU A 1 122 ? -17.864 -11.321 13.224 1.00 93.81 122 GLU A CA 1
ATOM 987 C C . GLU A 1 122 ? -17.046 -10.246 12.498 1.00 93.81 122 GLU A C 1
ATOM 989 O O . GLU A 1 122 ? -16.260 -10.556 11.600 1.00 93.81 122 GLU A O 1
ATOM 994 N N . VAL A 1 123 ? -17.157 -8.993 12.947 1.00 92.31 123 VAL A N 1
ATOM 995 C CA . VAL A 1 123 ? -16.390 -7.865 12.404 1.00 92.31 123 VAL A CA 1
ATOM 996 C C . VAL A 1 123 ? -14.902 -8.047 12.690 1.00 92.31 123 VAL A C 1
ATOM 998 O O . VAL A 1 123 ? -14.076 -7.908 11.791 1.00 92.31 123 VAL A O 1
ATOM 1001 N N . ARG A 1 124 ? -14.542 -8.467 13.908 1.00 90.75 124 ARG A N 1
ATOM 1002 C CA . ARG A 1 124 ? -13.150 -8.771 14.265 1.00 90.75 124 ARG A CA 1
ATOM 1003 C C . ARG A 1 124 ? -12.557 -9.854 13.365 1.00 90.75 124 ARG A C 1
ATOM 1005 O O . ARG A 1 124 ? -11.436 -9.702 12.879 1.00 90.75 124 ARG A O 1
ATOM 1012 N N . ALA A 1 125 ? -13.294 -10.940 13.133 1.00 94.12 125 ALA A N 1
ATOM 1013 C CA . ALA A 1 125 ? -12.857 -12.025 12.259 1.00 94.12 125 ALA A CA 1
ATOM 1014 C C . ALA A 1 125 ? -12.661 -11.544 10.811 1.00 94.12 125 ALA A C 1
ATOM 1016 O O . ALA A 1 125 ? -11.641 -11.861 10.191 1.00 94.12 125 ALA A O 1
ATOM 1017 N N . LYS A 1 126 ? -13.591 -10.727 10.298 1.00 94.81 126 LYS A N 1
ATOM 1018 C CA . LYS A 1 126 ? -13.478 -10.086 8.983 1.00 94.81 126 LYS A CA 1
ATOM 1019 C C . LYS A 1 126 ? -12.235 -9.198 8.897 1.00 94.81 126 LYS A C 1
ATOM 1021 O O . LYS A 1 126 ? -11.405 -9.415 8.022 1.00 94.81 126 LYS A O 1
ATOM 1026 N N . MET A 1 127 ? -12.046 -8.264 9.827 1.00 91.56 127 MET A N 1
ATOM 1027 C CA . MET A 1 127 ? -10.903 -7.345 9.816 1.00 91.56 127 MET A CA 1
ATOM 1028 C C . MET A 1 127 ? -9.558 -8.078 9.894 1.00 91.56 127 MET A C 1
ATOM 1030 O O . MET A 1 127 ? -8.597 -7.689 9.233 1.00 91.56 127 MET A O 1
ATOM 1034 N N . LEU A 1 128 ? -9.475 -9.171 10.661 1.00 92.50 128 LEU A N 1
ATOM 1035 C CA . LEU A 1 128 ? -8.281 -10.020 10.696 1.00 92.50 128 LEU A CA 1
ATOM 1036 C C . LEU A 1 128 ? -8.016 -10.699 9.348 1.00 92.50 128 LEU A C 1
ATOM 1038 O O . LEU A 1 128 ? -6.867 -10.733 8.898 1.00 92.50 128 LEU A O 1
ATOM 1042 N N . LYS A 1 129 ? -9.061 -11.223 8.696 1.00 94.56 129 LYS A N 1
ATOM 1043 C CA . LYS A 1 129 ? -8.965 -11.811 7.354 1.00 94.56 129 LYS A CA 1
ATOM 1044 C C . LYS A 1 129 ? -8.506 -10.771 6.332 1.00 94.56 129 LYS A C 1
ATOM 1046 O O . LYS A 1 129 ? -7.553 -11.031 5.600 1.00 94.56 129 LYS A O 1
ATOM 1051 N N . ASP A 1 130 ? -9.126 -9.598 6.333 1.00 92.81 130 ASP A N 1
ATOM 1052 C CA . ASP A 1 130 ? -8.833 -8.498 5.414 1.00 92.81 130 ASP A CA 1
ATOM 1053 C C . ASP A 1 130 ? -7.402 -7.974 5.615 1.00 92.81 130 ASP A C 1
ATOM 1055 O O . ASP A 1 130 ? -6.653 -7.817 4.651 1.00 92.81 130 ASP A O 1
ATOM 1059 N N . ARG A 1 131 ? -6.950 -7.820 6.869 1.00 90.25 131 ARG A N 1
ATOM 1060 C CA . ARG A 1 131 ? -5.555 -7.474 7.197 1.00 90.25 131 ARG A CA 1
ATOM 1061 C C . ARG A 1 131 ? -4.565 -8.507 6.659 1.00 90.25 131 ARG A C 1
ATOM 1063 O O . ARG A 1 131 ? -3.507 -8.146 6.137 1.00 90.25 131 ARG A O 1
ATOM 1070 N N . ASN A 1 132 ? -4.871 -9.794 6.809 1.00 92.38 132 ASN A N 1
ATOM 1071 C CA . ASN A 1 132 ? -4.006 -10.862 6.311 1.00 92.38 132 ASN A CA 1
ATOM 1072 C C . ASN A 1 132 ? -3.963 -10.864 4.775 1.00 92.38 132 ASN A C 1
ATOM 1074 O O . ASN A 1 132 ? -2.877 -10.972 4.208 1.00 92.38 132 ASN A O 1
ATOM 1078 N N . ALA A 1 133 ? -5.109 -10.684 4.112 1.00 91.00 133 ALA A N 1
ATOM 1079 C CA . ALA A 1 133 ? -5.192 -10.565 2.658 1.00 91.00 133 ALA A CA 1
ATOM 1080 C C . ALA A 1 133 ? -4.374 -9.370 2.143 1.00 91.00 133 ALA A C 1
ATOM 1082 O O . ALA A 1 133 ? -3.538 -9.541 1.257 1.00 91.00 133 ALA A O 1
ATOM 1083 N N . PHE A 1 134 ? -4.524 -8.200 2.773 1.00 90.94 134 PHE A N 1
ATOM 1084 C CA . PHE A 1 134 ? -3.706 -7.015 2.510 1.00 90.94 134 PHE A CA 1
ATOM 1085 C C . PHE A 1 134 ? -2.205 -7.313 2.655 1.00 90.94 134 PHE A C 1
ATOM 1087 O O . PHE A 1 134 ? -1.419 -7.010 1.762 1.00 90.94 134 PHE A O 1
ATOM 1094 N N . THR A 1 135 ? -1.797 -7.964 3.748 1.00 90.38 135 THR A N 1
ATOM 1095 C CA . THR A 1 135 ? -0.381 -8.280 4.008 1.00 90.38 135 THR A CA 1
ATOM 1096 C C . THR A 1 135 ? 0.197 -9.207 2.935 1.00 90.38 135 THR A C 1
ATOM 1098 O O . THR A 1 135 ? 1.337 -9.030 2.506 1.00 90.38 135 THR A O 1
ATOM 1101 N N . VAL A 1 136 ? -0.575 -10.204 2.496 1.00 92.94 136 VAL A N 1
ATOM 1102 C CA . VAL A 1 136 ? -0.173 -11.121 1.420 1.00 92.94 136 VAL A CA 1
ATOM 1103 C C . VAL A 1 136 ? -0.056 -10.376 0.088 1.00 92.94 136 VAL A C 1
ATOM 1105 O O . VAL A 1 136 ? 0.953 -10.532 -0.600 1.00 92.94 136 VAL A O 1
ATOM 1108 N N . ALA A 1 137 ? -1.032 -9.530 -0.250 1.00 90.75 137 ALA A N 1
ATOM 1109 C CA . ALA A 1 137 ? -1.023 -8.730 -1.475 1.00 90.75 137 ALA A CA 1
ATOM 1110 C C . ALA A 1 137 ? 0.162 -7.750 -1.522 1.00 90.75 137 ALA A C 1
ATOM 1112 O O . ALA A 1 137 ? 0.876 -7.683 -2.528 1.00 90.75 137 ALA A O 1
ATOM 1113 N N . LEU A 1 138 ? 0.450 -7.059 -0.416 1.00 90.88 138 LEU A N 1
ATOM 1114 C CA . LEU A 1 138 ? 1.589 -6.146 -0.328 1.00 90.88 138 LEU A CA 1
ATOM 1115 C C . LEU A 1 138 ? 2.918 -6.895 -0.499 1.00 90.88 138 LEU A C 1
ATOM 1117 O O . LEU A 1 138 ? 3.758 -6.481 -1.295 1.00 90.88 138 LEU A O 1
ATOM 1121 N N . LYS A 1 139 ? 3.093 -8.046 0.167 1.00 92.56 139 LYS A N 1
ATOM 1122 C CA . LYS A 1 139 ? 4.286 -8.896 -0.009 1.00 92.56 139 LYS A CA 1
ATOM 1123 C C . LYS A 1 139 ? 4.460 -9.363 -1.453 1.00 92.56 139 LYS A C 1
ATOM 1125 O O . LYS A 1 139 ? 5.573 -9.330 -1.971 1.00 92.56 139 LYS A O 1
ATOM 1130 N N . ALA A 1 140 ? 3.375 -9.779 -2.107 1.00 92.81 140 ALA A N 1
ATOM 1131 C CA . ALA A 1 140 ? 3.414 -10.164 -3.515 1.00 92.81 140 ALA A CA 1
ATOM 1132 C C . ALA A 1 140 ? 3.824 -8.987 -4.412 1.00 92.81 140 ALA A C 1
ATOM 1134 O O . ALA A 1 140 ? 4.585 -9.170 -5.358 1.00 92.81 140 ALA A O 1
ATOM 1135 N N . THR A 1 141 ? 3.377 -7.772 -4.090 1.00 93.31 141 THR A N 1
ATOM 1136 C CA . THR A 1 141 ? 3.762 -6.564 -4.830 1.00 93.31 141 THR A CA 1
ATOM 1137 C C . THR A 1 141 ? 5.240 -6.222 -4.653 1.00 93.31 141 THR A C 1
ATOM 1139 O O . THR A 1 141 ? 5.926 -5.975 -5.639 1.00 93.31 141 THR A O 1
ATOM 1142 N N . ILE A 1 142 ? 5.761 -6.295 -3.424 1.00 92.12 142 ILE A N 1
ATOM 1143 C CA . ILE A 1 142 ? 7.194 -6.102 -3.141 1.00 92.12 142 ILE A CA 1
ATOM 1144 C C . ILE A 1 142 ? 8.041 -7.129 -3.902 1.00 92.12 142 ILE A C 1
ATOM 1146 O O . ILE A 1 142 ? 9.087 -6.788 -4.447 1.00 92.12 142 ILE A O 1
ATOM 1150 N N . LYS A 1 143 ? 7.575 -8.379 -3.995 1.00 94.38 143 LYS A N 1
ATOM 1151 C CA . LYS A 1 143 ? 8.261 -9.408 -4.780 1.00 94.38 143 LYS A CA 1
ATOM 1152 C C . LYS A 1 143 ? 8.323 -9.049 -6.272 1.00 94.38 143 LYS A C 1
ATOM 1154 O O . LYS A 1 143 ? 9.383 -9.184 -6.869 1.00 94.38 143 LYS A O 1
ATOM 1159 N N . LYS A 1 144 ? 7.234 -8.533 -6.857 1.00 94.19 144 LYS A N 1
ATOM 1160 C CA . LYS A 1 144 ? 7.241 -8.039 -8.249 1.00 94.19 144 LYS A CA 1
ATOM 1161 C C . LYS A 1 144 ? 8.253 -6.904 -8.447 1.00 94.19 144 LYS A C 1
ATOM 1163 O O . LYS A 1 144 ? 8.943 -6.886 -9.458 1.00 94.19 144 LYS A O 1
ATOM 1168 N N . GLU A 1 145 ? 8.375 -5.978 -7.488 1.00 94.00 145 GLU A N 1
ATOM 1169 C CA . GLU A 1 145 ? 9.415 -4.935 -7.545 1.00 94.00 145 GLU A CA 1
ATOM 1170 C C . GLU A 1 145 ? 10.828 -5.542 -7.570 1.00 94.00 145 GLU A C 1
ATOM 1172 O O . GLU A 1 145 ? 11.655 -5.140 -8.387 1.00 94.00 145 GLU A O 1
ATOM 1177 N N . GLN A 1 146 ? 11.101 -6.531 -6.712 1.00 94.75 146 GLN A N 1
ATOM 1178 C CA . GLN A 1 146 ? 12.396 -7.225 -6.670 1.00 94.75 146 GLN A CA 1
ATOM 1179 C C . GLN A 1 146 ? 12.705 -7.937 -7.991 1.00 94.75 146 GLN A C 1
ATOM 1181 O O . GLN A 1 146 ? 13.807 -7.798 -8.519 1.00 94.75 146 GLN A O 1
ATOM 1186 N N . GLU A 1 147 ? 11.717 -8.628 -8.563 1.00 95.31 147 GLU A N 1
ATOM 1187 C CA . GLU A 1 147 ? 11.840 -9.288 -9.866 1.00 95.31 147 GLU A CA 1
ATOM 1188 C C . GLU A 1 147 ? 12.202 -8.282 -10.972 1.00 95.31 147 GLU A C 1
ATOM 1190 O O . GLU A 1 147 ? 13.061 -8.577 -11.804 1.00 95.31 147 GLU A O 1
ATOM 1195 N N . ILE A 1 148 ? 11.629 -7.070 -10.953 1.00 94.44 148 ILE A N 1
ATOM 1196 C CA . ILE A 1 148 ? 12.002 -6.012 -11.903 1.00 94.44 148 ILE A CA 1
ATOM 1197 C C . ILE A 1 148 ? 13.444 -5.551 -11.697 1.00 94.44 148 ILE A C 1
ATOM 1199 O O . ILE A 1 148 ? 14.194 -5.436 -12.670 1.00 94.44 148 ILE A O 1
ATOM 1203 N N . VAL A 1 149 ? 13.847 -5.302 -10.449 1.00 94.44 149 VAL A N 1
ATOM 1204 C CA . VAL A 1 149 ? 15.213 -4.871 -10.117 1.00 94.44 149 VAL A CA 1
ATOM 1205 C C . VAL A 1 149 ? 16.243 -5.870 -10.644 1.00 94.44 149 VAL A C 1
ATOM 1207 O O . VAL A 1 149 ? 17.222 -5.469 -11.277 1.00 94.44 149 VAL A O 1
ATOM 1210 N N . GLU A 1 150 ? 15.998 -7.163 -10.436 1.00 94.62 150 GLU A N 1
ATOM 1211 C CA . GLU A 1 150 ? 16.882 -8.245 -10.867 1.00 94.62 150 GLU A CA 1
ATOM 1212 C C . GLU A 1 150 ? 16.890 -8.415 -12.392 1.00 94.62 150 GLU A C 1
ATOM 1214 O O . GLU A 1 150 ? 17.953 -8.384 -13.019 1.00 94.62 150 GLU A O 1
ATOM 1219 N N . LYS A 1 151 ? 15.709 -8.555 -13.006 1.00 95.12 151 LYS A N 1
ATOM 1220 C CA . LYS A 1 151 ? 15.555 -8.843 -14.440 1.00 95.12 151 LYS A CA 1
ATOM 1221 C C . LYS A 1 151 ? 16.045 -7.695 -15.321 1.00 95.12 151 LYS A C 1
ATOM 1223 O O . LYS A 1 151 ? 16.721 -7.939 -16.320 1.00 95.12 151 LYS A O 1
ATOM 1228 N N . HIS A 1 152 ? 15.748 -6.458 -14.928 1.00 93.62 152 HIS A N 1
ATOM 1229 C CA . HIS A 1 152 ? 16.066 -5.253 -15.696 1.00 93.62 152 HIS A CA 1
ATOM 1230 C C . HIS A 1 152 ? 17.335 -4.545 -15.199 1.00 93.62 152 HIS A C 1
ATOM 1232 O O . HIS A 1 152 ? 17.682 -3.467 -15.681 1.00 93.62 152 HIS A O 1
ATOM 1238 N N . LYS A 1 153 ? 18.071 -5.159 -14.256 1.00 92.62 153 LYS A N 1
ATOM 1239 C CA . LYS A 1 153 ? 19.358 -4.664 -13.732 1.00 92.62 153 LYS A CA 1
ATOM 1240 C C . LYS A 1 153 ? 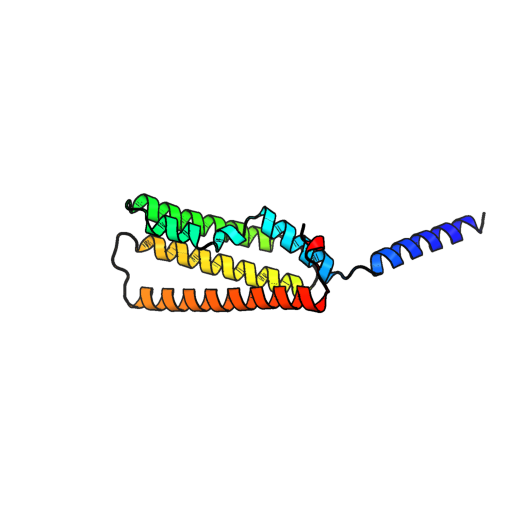19.269 -3.199 -13.286 1.00 92.62 153 LYS A C 1
ATOM 1242 O O . LYS A 1 153 ? 20.078 -2.351 -13.690 1.00 92.62 153 LYS A O 1
ATOM 1247 N N . VAL A 1 154 ? 18.252 -2.897 -12.482 1.00 90.75 154 VAL A N 1
ATOM 1248 C CA . VAL A 1 154 ? 18.103 -1.592 -11.827 1.00 90.75 154 VAL A CA 1
ATOM 1249 C C . VAL A 1 154 ? 19.134 -1.518 -10.709 1.00 90.75 154 VAL A C 1
ATOM 1251 O O . VAL A 1 154 ? 19.195 -2.398 -9.853 1.00 90.75 154 VAL A O 1
ATOM 1254 N N . LYS A 1 155 ? 19.970 -0.487 -10.715 1.00 89.94 155 LYS A N 1
ATOM 1255 C CA . LYS A 1 155 ? 21.029 -0.309 -9.725 1.00 89.94 155 LYS A CA 1
ATOM 1256 C C . LYS A 1 155 ? 20.642 0.757 -8.698 1.00 89.94 155 LYS A C 1
ATOM 1258 O O . LYS A 1 155 ? 19.842 1.636 -9.013 1.00 89.94 155 LYS A O 1
ATOM 1263 N N . PRO A 1 156 ? 21.219 0.743 -7.484 1.00 86.69 156 PRO A N 1
ATOM 1264 C CA . PRO A 1 156 ? 20.932 1.759 -6.471 1.00 86.69 156 PRO A CA 1
ATOM 1265 C C . PRO A 1 156 ? 21.184 3.197 -6.943 1.00 86.69 156 PRO A C 1
ATOM 1267 O O . PRO A 1 156 ? 20.467 4.107 -6.542 1.00 86.69 156 PRO A O 1
ATOM 1270 N N . GLU A 1 157 ? 22.188 3.419 -7.794 1.00 88.19 157 GLU A N 1
ATOM 1271 C CA . GLU A 1 157 ? 22.468 4.721 -8.405 1.00 88.19 157 GLU A CA 1
ATOM 1272 C C . GLU A 1 157 ? 21.364 5.218 -9.343 1.00 88.19 157 GLU A C 1
ATOM 1274 O O . GLU A 1 157 ? 21.207 6.428 -9.471 1.00 88.19 157 GLU A O 1
ATOM 1279 N N . ASP A 1 158 ? 20.567 4.316 -9.922 1.00 83.69 158 ASP A N 1
ATOM 1280 C CA . ASP A 1 158 ? 19.430 4.670 -10.775 1.00 83.69 158 ASP A CA 1
ATOM 1281 C C . ASP A 1 158 ? 18.242 5.220 -9.954 1.00 83.69 158 ASP A C 1
ATOM 1283 O O . ASP A 1 158 ? 17.301 5.771 -10.518 1.00 83.69 158 ASP A O 1
ATOM 1287 N N . LEU A 1 159 ? 18.266 5.054 -8.623 1.00 84.00 159 LEU A N 1
ATOM 1288 C CA . LEU A 1 159 ? 17.174 5.388 -7.697 1.00 84.00 159 LEU A CA 1
ATOM 1289 C C . LEU A 1 159 ? 17.475 6.598 -6.790 1.00 84.00 159 LEU A C 1
ATOM 1291 O O . LEU A 1 159 ? 16.698 6.885 -5.872 1.00 84.00 159 LEU A O 1
ATOM 1295 N N . LYS A 1 160 ? 18.616 7.268 -6.991 1.00 72.44 160 LYS A N 1
ATOM 1296 C CA . LYS A 1 160 ? 19.045 8.428 -6.190 1.00 72.44 160 LYS A CA 1
ATOM 1297 C C . LYS A 1 160 ? 18.316 9.700 -6.608 1.00 72.44 160 LYS A C 1
ATOM 1299 O O . LYS A 1 160 ? 17.755 10.349 -5.687 1.00 72.44 160 LYS A O 1
#

Secondary structure (DSSP, 8-state):
-HHHHHHHHHHHHHHHHHHTTS-HHHHHHHHHHHHHHHTTHHHHH-HHHHHHHHH---HHHHHHHHHHHHHHHHHHHHHHHHS---SHHHHHHHHHHHHHHHHHHHHHHHHHTTSSSPPPHHHHHHHHHHHHHHHHHHHHHHHHHHHHHHHTT--GGGG-

pLDDT: mean 85.93, std 14.87, range [43.91, 97.0]

Foldseek 3Di:
DVVVVVVVVVVVVVVVVVVVPADLLLVVLLVVLVLCVVLVVVVLVDPVLVVVLVPDDDLVVSLVSLQVSLVSLQVVLVVLVVDDRDDPLVVVLSPLSSVLSNLSS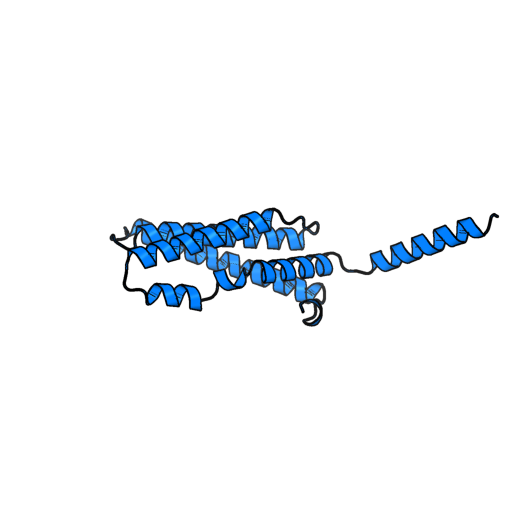VLSNLVSVPSPHPDDPVNVVVSVVSVVVSVVSVVVSVVSSVVSCVVNVRDPVSND